Protein AF-A0A0Q5XF12-F1 (afdb_monomer_lite)

pLDDT: mean 83.26, std 16.26, range [34.75, 95.69]

Foldseek 3Di:
DKDKDAPQDPLDPVHWIKIKDDDVVQQKIWMATPSVLWIWIDRHAFDPPDDPVSRVVVVVVCVVVVVTHTDPVSSCPVVVVVPPDDDD

Secondary structure (DSSP, 8-state):
-EEEEE-S--SSTT--EEEEEEEGGGTEEEEEETTTTEEEEEES---TTS-HHHHHHHHHHHHHTT-SEE-HHHHGGGTTTS------

Structure (mmCIF, N/CA/C/O backbone):
data_AF-A0A0Q5XF12-F1
#
_entry.id   AF-A0A0Q5XF12-F1
#
loop_
_atom_site.group_PDB
_atom_site.id
_atom_site.type_symbol
_atom_site.label_atom_id
_atom_site.label_alt_id
_atom_site.label_comp_id
_atom_site.label_asym_id
_atom_site.label_entity_id
_atom_site.label_seq_id
_atom_site.pdbx_PDB_ins_code
_atom_site.Cartn_x
_atom_site.Cartn_y
_atom_site.Cartn_z
_atom_site.occupancy
_atom_site.B_iso_or_equiv
_atom_site.auth_seq_id
_atom_site.auth_comp_id
_atom_site.auth_asym_id
_atom_site.auth_atom_id
_atom_site.pdbx_PDB_model_num
ATOM 1 N N . MET A 1 1 ? 10.031 -0.046 -2.715 1.00 83.12 1 MET A N 1
ATOM 2 C CA . MET A 1 1 ? 9.694 1.170 -1.931 1.00 83.12 1 MET A CA 1
ATOM 3 C C . MET A 1 1 ? 8.566 0.829 -0.973 1.00 83.12 1 MET A C 1
ATOM 5 O O . MET A 1 1 ? 7.631 0.175 -1.418 1.00 83.12 1 MET A O 1
ATOM 9 N N . LYS A 1 2 ? 8.645 1.249 0.298 1.00 88.38 2 LYS A N 1
ATOM 10 C CA . LYS A 1 2 ? 7.588 1.045 1.302 1.00 88.38 2 LYS A CA 1
ATOM 11 C C . LYS A 1 2 ? 6.992 2.389 1.725 1.00 88.38 2 LYS A C 1
ATOM 13 O O . LYS A 1 2 ? 7.748 3.320 1.986 1.00 88.38 2 LYS A O 1
ATOM 18 N N . LEU A 1 3 ? 5.667 2.484 1.783 1.00 89.69 3 LEU A N 1
ATOM 19 C CA . LEU A 1 3 ? 4.931 3.700 2.144 1.00 89.69 3 LEU A CA 1
ATOM 20 C C . LEU A 1 3 ? 3.701 3.338 2.981 1.00 89.69 3 LEU A C 1
ATOM 22 O O . LEU A 1 3 ? 3.046 2.342 2.696 1.00 89.69 3 LEU A O 1
ATOM 26 N N . SER A 1 4 ? 3.353 4.172 3.958 1.00 92.44 4 SER A N 1
ATOM 27 C CA . SER A 1 4 ? 2.078 4.083 4.676 1.00 92.44 4 SER A CA 1
ATOM 28 C C . SER A 1 4 ? 1.331 5.407 4.572 1.00 92.44 4 SER A C 1
ATOM 30 O O . SER A 1 4 ? 1.945 6.466 4.695 1.00 92.44 4 SER A O 1
ATOM 32 N N . PHE A 1 5 ? 0.017 5.356 4.364 1.00 91.81 5 PHE A N 1
ATOM 33 C CA . PHE A 1 5 ? -0.828 6.548 4.298 1.00 91.81 5 PHE A CA 1
ATOM 34 C C . PHE A 1 5 ? -2.205 6.303 4.916 1.00 91.81 5 PHE A C 1
ATOM 36 O O . PHE A 1 5 ? -2.707 5.178 4.957 1.00 91.81 5 PHE A O 1
ATOM 43 N N . ASN A 1 6 ? -2.815 7.386 5.398 1.00 91.75 6 ASN A N 1
ATOM 44 C CA . ASN A 1 6 ? -4.208 7.399 5.819 1.00 91.75 6 ASN A CA 1
ATOM 45 C C . ASN A 1 6 ? -5.085 7.772 4.619 1.00 91.75 6 ASN A C 1
ATOM 47 O O . ASN A 1 6 ? -4.790 8.748 3.931 1.00 91.75 6 ASN A O 1
ATOM 51 N N . THR A 1 7 ? -6.147 7.016 4.353 1.00 88.62 7 THR A N 1
ATOM 52 C CA . THR A 1 7 ? -7.032 7.283 3.204 1.00 88.62 7 THR A CA 1
ATOM 53 C C . THR A 1 7 ? -8.086 8.356 3.499 1.00 88.62 7 THR A C 1
ATOM 55 O O . THR A 1 7 ? -8.823 8.762 2.603 1.00 88.62 7 THR A O 1
ATOM 58 N N . GLY A 1 8 ? -8.207 8.783 4.761 1.00 86.88 8 GLY A N 1
ATOM 59 C CA . GLY A 1 8 ? -9.259 9.675 5.247 1.00 86.88 8 GLY A CA 1
ATOM 60 C C . GLY A 1 8 ? -10.611 8.985 5.463 1.00 86.88 8 GLY A C 1
ATOM 61 O O . GLY A 1 8 ? -11.536 9.605 5.983 1.00 86.88 8 GLY A O 1
ATOM 62 N N . ARG A 1 9 ? -10.753 7.702 5.100 1.00 87.31 9 ARG A N 1
ATOM 63 C CA . ARG A 1 9 ? -11.986 6.935 5.333 1.00 87.31 9 ARG A CA 1
ATOM 64 C C . ARG A 1 9 ? -12.084 6.486 6.785 1.00 87.31 9 ARG A C 1
ATOM 66 O O . ARG A 1 9 ? -11.096 6.077 7.387 1.00 87.31 9 ARG A O 1
ATOM 73 N N . LEU A 1 10 ? -13.290 6.520 7.342 1.00 87.88 10 LEU A N 1
ATOM 74 C CA . LEU A 1 10 ? -13.534 6.231 8.755 1.00 87.88 10 LEU A CA 1
ATOM 75 C C . LEU A 1 10 ? -13.992 4.779 8.951 1.00 87.88 10 LEU A C 1
ATOM 77 O O . LEU A 1 10 ? -15.185 4.503 9.022 1.00 87.88 10 LEU A O 1
ATOM 81 N N . TYR A 1 11 ? -13.031 3.853 9.037 1.00 80.25 11 TYR A N 1
ATOM 82 C CA . TYR A 1 11 ? -13.277 2.464 9.4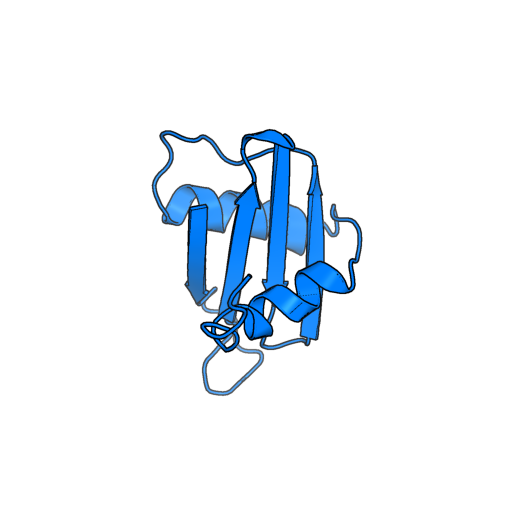73 1.00 80.25 11 TYR A CA 1
ATOM 83 C C . TYR A 1 11 ? -12.839 2.202 10.921 1.00 80.25 11 TYR A C 1
ATOM 85 O O . TYR A 1 11 ? -13.372 1.310 11.573 1.00 80.25 11 TYR A O 1
ATOM 93 N N . THR A 1 12 ? -11.888 2.984 11.438 1.00 81.31 12 THR A N 1
ATOM 94 C CA . THR A 1 12 ? -11.461 2.973 12.847 1.00 81.31 12 THR A CA 1
ATOM 95 C C . THR A 1 12 ? -11.412 4.404 13.383 1.00 81.31 12 THR A C 1
ATOM 97 O O . THR A 1 12 ? -11.530 5.359 12.612 1.00 81.31 12 THR A O 1
ATOM 100 N N . THR A 1 13 ? -11.177 4.571 14.687 1.00 80.88 13 THR A N 1
ATOM 101 C CA . THR A 1 13 ? -10.956 5.890 15.313 1.00 80.88 13 THR A CA 1
ATOM 102 C C . THR A 1 13 ? -9.737 6.627 14.754 1.00 80.88 13 THR A C 1
ATOM 104 O O . THR A 1 13 ? -9.681 7.849 14.826 1.00 80.88 13 THR A O 1
ATOM 107 N N . LEU A 1 14 ? -8.785 5.899 14.164 1.00 78.56 14 LEU A N 1
ATOM 108 C CA . LEU A 1 14 ? -7.591 6.445 13.517 1.00 78.56 14 LEU A CA 1
ATOM 109 C C . LEU A 1 14 ? -7.768 6.612 11.999 1.00 78.56 14 LEU A C 1
ATOM 111 O O . LEU A 1 14 ? -6.822 6.979 11.307 1.00 78.56 14 LEU A O 1
ATOM 115 N N . GLY A 1 15 ? -8.961 6.348 11.462 1.00 88.88 15 GLY A N 1
ATOM 116 C CA . GLY A 1 15 ? -9.207 6.274 10.024 1.00 88.88 15 GLY A CA 1
ATOM 117 C C . GLY A 1 15 ? -8.723 4.957 9.412 1.00 88.88 15 GLY A C 1
ATOM 118 O O . GLY A 1 15 ? -8.475 3.975 10.117 1.00 88.88 15 GLY A O 1
ATOM 119 N N . GLN A 1 16 ? -8.647 4.924 8.086 1.00 90.44 16 GLN A N 1
ATOM 120 C CA . GLN A 1 16 ? -8.154 3.783 7.327 1.00 90.44 16 GLN A CA 1
ATOM 121 C C . GLN A 1 16 ? -6.674 3.972 7.025 1.00 90.44 16 GLN A C 1
ATOM 123 O O . GLN A 1 16 ? -6.308 4.925 6.336 1.00 90.44 16 GLN A O 1
ATOM 128 N N . VAL A 1 17 ? -5.833 3.056 7.497 1.00 91.88 17 VAL A N 1
ATOM 129 C CA . VAL A 1 17 ? -4.388 3.096 7.247 1.00 91.88 17 VAL A CA 1
ATOM 130 C C . VAL A 1 17 ? -4.002 1.961 6.314 1.00 91.88 17 VAL A C 1
ATOM 132 O O . VAL A 1 17 ? -4.279 0.796 6.601 1.00 91.88 17 VAL A O 1
ATOM 135 N N . ILE A 1 18 ? -3.332 2.307 5.216 1.00 93.06 18 ILE A N 1
ATOM 136 C CA . ILE A 1 18 ? -2.826 1.344 4.241 1.00 93.06 18 ILE A CA 1
ATOM 137 C C . ILE A 1 18 ? -1.306 1.433 4.173 1.00 93.06 18 ILE A C 1
ATOM 139 O O . ILE A 1 18 ? -0.746 2.521 4.036 1.00 93.06 18 ILE A O 1
ATOM 143 N N . THR A 1 19 ? -0.647 0.279 4.242 1.00 93.81 19 THR A N 1
ATOM 144 C CA . THR A 1 19 ? 0.782 0.124 3.945 1.00 93.81 19 THR A CA 1
ATOM 145 C C . THR A 1 19 ? 0.946 -0.510 2.579 1.00 93.81 19 THR A C 1
ATOM 147 O O . THR A 1 19 ? 0.261 -1.471 2.255 1.00 93.81 19 THR A O 1
ATOM 150 N N . VAL A 1 20 ? 1.880 0.007 1.795 1.00 92.81 20 VAL A N 1
ATOM 151 C CA . VAL A 1 20 ? 2.183 -0.425 0.435 1.00 92.81 20 VAL A CA 1
ATOM 152 C C . VAL A 1 20 ? 3.656 -0.789 0.342 1.00 92.81 20 VAL A C 1
ATOM 154 O O . VAL A 1 20 ? 4.511 -0.062 0.855 1.00 92.81 20 VAL A O 1
ATOM 157 N N . LEU A 1 21 ? 3.956 -1.888 -0.343 1.00 92.25 21 LEU A N 1
ATOM 158 C CA . LEU A 1 21 ? 5.301 -2.269 -0.755 1.00 92.25 21 LEU A CA 1
ATOM 159 C C . LEU A 1 21 ? 5.317 -2.509 -2.262 1.00 92.25 21 LEU A C 1
ATOM 161 O O . LEU A 1 21 ? 4.736 -3.467 -2.764 1.00 92.25 21 LEU A O 1
ATOM 165 N N . THR A 1 22 ? 6.025 -1.647 -2.981 1.00 90.50 22 THR A N 1
ATOM 166 C CA . THR A 1 22 ? 6.320 -1.848 -4.402 1.00 90.50 22 THR A CA 1
ATOM 167 C C . THR A 1 22 ? 7.617 -2.634 -4.538 1.00 90.50 22 THR A C 1
ATOM 169 O O . THR A 1 22 ? 8.634 -2.231 -3.950 1.00 90.50 22 THR A O 1
ATOM 172 N N . LEU A 1 23 ? 7.581 -3.709 -5.329 1.00 89.12 23 LEU A N 1
ATOM 173 C CA . LEU A 1 23 ? 8.691 -4.606 -5.646 1.00 89.12 23 LEU A CA 1
ATOM 174 C C . LEU A 1 23 ? 9.067 -4.447 -7.131 1.00 89.12 23 LEU A C 1
ATOM 176 O O . LEU A 1 23 ? 8.494 -5.123 -7.985 1.00 89.12 23 LEU A O 1
ATOM 180 N N . PRO A 1 24 ? 10.043 -3.571 -7.460 1.00 85.94 24 PRO A N 1
ATOM 181 C CA . PRO A 1 24 ? 10.357 -3.229 -8.845 1.00 85.94 24 PRO A CA 1
ATOM 182 C C . PRO A 1 24 ? 10.780 -4.387 -9.733 1.00 85.94 24 PRO A C 1
ATOM 184 O O . PRO A 1 24 ? 10.402 -4.453 -10.895 1.00 85.94 24 PRO A O 1
ATOM 187 N N . LYS A 1 25 ? 11.553 -5.317 -9.171 1.00 87.00 25 LYS A N 1
ATOM 188 C CA . LYS A 1 25 ? 12.090 -6.463 -9.911 1.00 87.00 25 LYS A CA 1
ATOM 189 C C . LYS A 1 25 ? 11.021 -7.476 -10.311 1.00 87.00 25 LYS A C 1
ATOM 191 O O . LYS A 1 25 ? 11.237 -8.240 -11.239 1.00 87.00 25 LYS A O 1
ATOM 196 N N . GLU A 1 26 ? 9.914 -7.497 -9.582 1.00 86.62 26 GLU A N 1
ATOM 197 C CA . GLU A 1 26 ? 8.833 -8.469 -9.741 1.00 86.62 26 GLU A CA 1
ATOM 198 C C . GLU A 1 26 ? 7.595 -7.825 -10.384 1.00 86.62 26 GLU A C 1
ATOM 200 O O . GLU A 1 26 ? 6.559 -8.470 -10.502 1.00 86.62 26 GLU A O 1
ATOM 205 N N . GLU A 1 27 ? 7.706 -6.548 -10.781 1.00 91.12 27 GLU A N 1
ATOM 206 C CA . GLU A 1 27 ? 6.635 -5.737 -11.366 1.00 91.12 27 GLU A CA 1
ATOM 207 C C . GLU A 1 27 ? 5.312 -5.859 -10.601 1.00 91.12 27 GLU A C 1
ATOM 209 O O . GLU A 1 27 ? 4.241 -6.036 -11.184 1.00 91.12 27 GLU A O 1
ATOM 214 N N . MET A 1 28 ? 5.385 -5.783 -9.272 1.00 91.56 28 MET A N 1
ATOM 215 C CA . MET A 1 28 ? 4.209 -5.912 -8.421 1.00 91.56 28 MET A CA 1
ATOM 216 C C . MET A 1 28 ? 4.187 -4.910 -7.276 1.00 91.56 28 MET A C 1
ATOM 218 O O . MET A 1 28 ? 5.216 -4.444 -6.772 1.00 91.56 28 MET A O 1
ATOM 222 N N . THR A 1 29 ? 2.973 -4.636 -6.816 1.00 93.00 29 THR A N 1
ATOM 223 C CA . THR A 1 29 ? 2.714 -3.830 -5.633 1.00 93.00 29 THR A CA 1
ATOM 224 C C . THR A 1 29 ? 1.817 -4.596 -4.684 1.00 93.00 29 THR A C 1
ATOM 226 O O . THR A 1 29 ? 0.699 -4.975 -5.020 1.00 93.00 29 THR A O 1
ATOM 229 N N . MET A 1 30 ? 2.303 -4.789 -3.468 1.00 94.62 30 MET A N 1
ATOM 230 C CA . MET A 1 30 ? 1.543 -5.375 -2.379 1.00 94.62 30 MET A CA 1
ATOM 231 C C . MET A 1 30 ? 0.983 -4.267 -1.486 1.00 94.62 30 MET A C 1
ATOM 233 O O . MET A 1 30 ? 1.633 -3.234 -1.297 1.00 94.62 30 MET A O 1
ATOM 237 N N . PHE A 1 31 ? -0.191 -4.478 -0.898 1.00 94.62 31 PHE A N 1
ATOM 238 C CA . PHE A 1 31 ? -0.755 -3.570 0.095 1.00 94.62 31 PHE A CA 1
ATOM 239 C C . PHE A 1 31 ? -1.407 -4.318 1.261 1.00 94.62 31 PHE A C 1
ATOM 241 O O . PHE A 1 31 ? -1.864 -5.450 1.113 1.00 94.62 31 PHE A O 1
ATO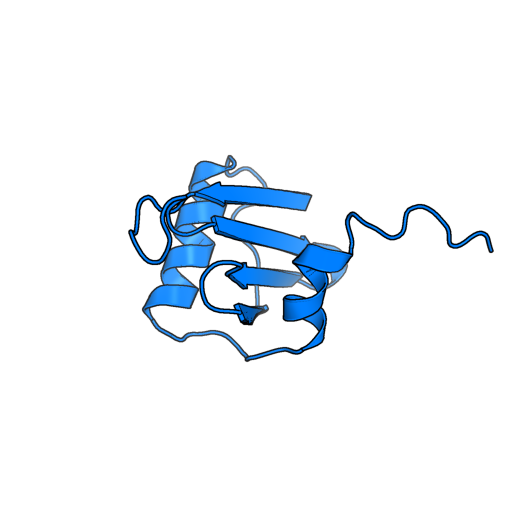M 248 N N . MET A 1 32 ? -1.491 -3.643 2.405 1.00 94.75 32 MET A N 1
ATOM 249 C CA . MET A 1 32 ? -2.217 -4.075 3.595 1.00 94.75 32 MET A CA 1
ATOM 250 C C . MET A 1 32 ? -3.074 -2.934 4.127 1.00 94.75 32 MET A C 1
ATOM 252 O O . MET A 1 32 ? -2.547 -1.897 4.527 1.00 94.75 32 MET A O 1
ATOM 256 N N . ASP A 1 33 ? -4.383 -3.145 4.167 1.00 92.75 33 ASP A N 1
ATOM 257 C CA . ASP A 1 33 ? -5.338 -2.329 4.906 1.00 92.75 33 ASP A CA 1
ATOM 258 C C . ASP A 1 33 ? -5.411 -2.821 6.355 1.00 92.75 33 ASP A C 1
ATOM 260 O O . ASP A 1 33 ? -6.079 -3.811 6.670 1.00 92.75 33 ASP A O 1
ATOM 264 N N . HIS A 1 34 ? -4.731 -2.098 7.246 1.00 89.31 34 HIS A N 1
ATOM 265 C CA . HIS A 1 34 ? -4.666 -2.407 8.678 1.00 89.31 34 HIS A CA 1
ATOM 266 C C . HIS A 1 34 ? -6.013 -2.275 9.376 1.00 89.31 34 HIS A C 1
ATOM 268 O O . HIS A 1 34 ? -6.247 -2.891 10.410 1.00 89.31 34 HIS A O 1
ATOM 274 N N . SER A 1 35 ? -6.903 -1.463 8.820 1.00 88.44 35 SER A N 1
ATOM 275 C CA . SER A 1 35 ? -8.188 -1.143 9.428 1.00 88.44 35 SER A CA 1
ATOM 276 C C . SER A 1 35 ? -9.234 -2.214 9.164 1.00 88.44 35 SER A C 1
ATOM 278 O O . SER A 1 35 ? -10.196 -2.328 9.919 1.00 88.44 35 SER A O 1
ATOM 280 N N . ARG A 1 36 ? -9.051 -3.000 8.099 1.00 88.69 36 ARG A N 1
ATOM 281 C CA . ARG A 1 36 ? -9.970 -4.079 7.713 1.00 88.69 36 ARG A CA 1
ATOM 282 C C . ARG A 1 36 ? -9.321 -5.459 7.677 1.00 88.69 36 ARG A C 1
ATOM 284 O O . ARG A 1 36 ? -10.029 -6.437 7.468 1.00 88.69 36 ARG A O 1
ATOM 291 N N . GLY A 1 37 ? -8.006 -5.546 7.876 1.00 88.69 37 GLY A N 1
ATOM 292 C CA . GLY A 1 37 ? -7.263 -6.802 7.792 1.00 88.69 37 GLY A CA 1
ATOM 293 C C . GLY A 1 37 ? -7.203 -7.365 6.370 1.00 88.69 37 GLY A C 1
ATOM 294 O O . GLY A 1 37 ? -7.246 -8.578 6.197 1.00 88.69 37 GLY A O 1
ATOM 295 N N . ILE A 1 38 ? -7.166 -6.499 5.352 1.00 90.50 38 ILE A N 1
ATOM 296 C CA . ILE A 1 38 ? -7.198 -6.906 3.940 1.00 90.50 38 ILE A CA 1
ATOM 297 C C . ILE A 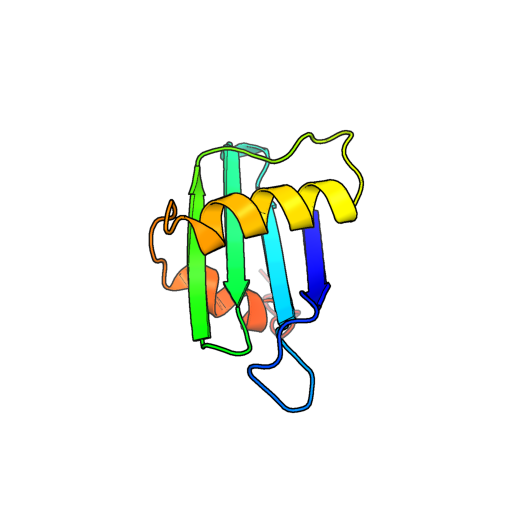1 38 ? -5.810 -6.725 3.333 1.00 90.50 38 ILE A C 1
ATOM 299 O O . ILE A 1 38 ? -5.340 -5.597 3.192 1.00 90.50 38 ILE A O 1
ATOM 303 N N . GLY A 1 39 ? -5.189 -7.832 2.932 1.00 92.50 39 GLY A N 1
ATOM 304 C CA . GLY A 1 39 ? -3.942 -7.851 2.171 1.00 92.50 39 GLY A CA 1
ATOM 305 C C . GLY A 1 39 ? -4.194 -8.205 0.710 1.00 92.50 39 GLY A C 1
ATOM 306 O O . GLY A 1 39 ? -4.989 -9.103 0.414 1.00 92.50 39 GLY A O 1
ATOM 307 N N . GLY A 1 40 ? -3.523 -7.510 -0.205 1.00 93.75 40 GLY A N 1
ATOM 308 C CA . GLY A 1 40 ? -3.652 -7.793 -1.627 1.00 93.75 40 GLY A CA 1
ATOM 309 C C . GLY A 1 40 ? -2.409 -7.489 -2.452 1.00 93.75 40 GLY A C 1
ATOM 310 O O . GLY A 1 40 ? -1.557 -6.688 -2.068 1.00 93.75 40 GLY A O 1
ATOM 311 N N . ILE A 1 41 ? -2.342 -8.131 -3.616 1.00 94.44 41 ILE A N 1
ATOM 312 C CA . ILE A 1 41 ? -1.316 -7.944 -4.640 1.00 94.44 41 ILE A CA 1
ATOM 313 C C . ILE A 1 41 ? -1.961 -7.350 -5.888 1.00 94.44 41 ILE A C 1
ATOM 315 O O . ILE A 1 41 ? -2.960 -7.857 -6.409 1.00 94.44 41 ILE A O 1
ATOM 319 N N . ILE A 1 42 ? -1.346 -6.290 -6.395 1.00 95.19 42 ILE A N 1
ATOM 320 C CA . ILE A 1 42 ? -1.652 -5.662 -7.672 1.00 95.19 42 ILE A CA 1
ATOM 321 C C . ILE A 1 42 ? -0.509 -6.000 -8.631 1.00 95.19 42 ILE A C 1
ATOM 323 O O . ILE A 1 42 ? 0.662 -5.781 -8.317 1.00 95.19 42 ILE A O 1
ATOM 327 N N . LYS A 1 43 ? -0.851 -6.547 -9.803 1.00 93.19 43 LYS A N 1
ATOM 328 C CA . LYS A 1 43 ? 0.114 -6.761 -10.888 1.00 93.19 43 LYS A CA 1
ATOM 329 C C . LYS A 1 43 ? 0.411 -5.425 -11.563 1.00 93.19 43 LYS A C 1
ATOM 331 O O . LYS A 1 43 ? -0.518 -4.733 -11.980 1.00 93.19 43 LYS A O 1
ATOM 336 N N . GLY A 1 44 ? 1.685 -5.096 -11.698 1.00 91.44 44 GLY A N 1
ATOM 337 C CA . GLY A 1 44 ? 2.165 -3.803 -12.163 1.00 91.44 44 GLY A CA 1
ATOM 338 C C . GLY A 1 44 ? 2.618 -2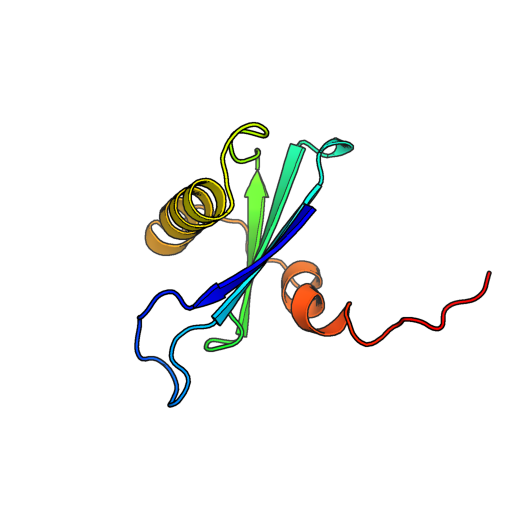.908 -11.016 1.00 91.44 44 GLY A C 1
ATOM 339 O O . GLY A 1 44 ? 2.617 -3.291 -9.845 1.00 91.44 44 GLY A O 1
ATOM 340 N N . MET A 1 45 ? 3.024 -1.697 -11.381 1.00 89.12 45 MET A N 1
ATOM 341 C CA . MET A 1 45 ? 3.584 -0.725 -10.454 1.00 89.12 45 MET A CA 1
ATOM 342 C C . MET A 1 45 ? 3.035 0.673 -10.722 1.00 89.12 45 MET A C 1
ATOM 344 O O . MET A 1 45 ? 2.726 0.993 -11.874 1.00 89.12 45 MET A O 1
ATOM 348 N N . PRO A 1 46 ? 2.937 1.516 -9.681 1.00 89.06 46 PRO A N 1
ATOM 349 C CA . PRO A 1 46 ? 2.754 2.947 -9.872 1.00 89.06 46 PRO A CA 1
ATOM 350 C C . PRO A 1 46 ? 3.963 3.540 -10.609 1.00 89.06 46 PRO A C 1
ATOM 352 O O . PRO A 1 46 ? 5.051 2.959 -10.586 1.00 89.06 46 PRO A O 1
ATOM 355 N N . ASP A 1 47 ? 3.773 4.705 -11.229 1.00 86.50 47 ASP A N 1
ATOM 356 C CA . ASP A 1 47 ? 4.857 5.458 -11.864 1.00 86.50 47 ASP A CA 1
ATOM 357 C C . ASP A 1 47 ? 6.025 5.645 -10.868 1.00 86.50 47 ASP A C 1
ATOM 359 O O . ASP A 1 47 ? 5.790 6.172 -9.772 1.00 86.50 47 ASP A O 1
ATOM 363 N N . PRO A 1 48 ? 7.254 5.188 -11.190 1.00 75.81 48 PRO A N 1
ATOM 364 C CA . PRO A 1 48 ? 8.401 5.300 -10.291 1.00 75.81 48 PRO A CA 1
ATOM 365 C C . PRO A 1 48 ? 8.822 6.750 -10.029 1.00 75.81 48 PRO A C 1
ATOM 367 O O . PRO A 1 48 ? 9.400 7.019 -8.976 1.00 75.81 48 PRO A O 1
ATOM 370 N N . ASP A 1 49 ? 8.507 7.669 -10.946 1.00 81.88 49 ASP A N 1
ATOM 371 C CA . ASP A 1 49 ? 8.755 9.105 -10.791 1.00 81.88 49 ASP A CA 1
ATOM 372 C C . ASP A 1 49 ? 7.586 9.806 -10.067 1.00 81.88 49 ASP A C 1
ATOM 374 O O . ASP A 1 49 ? 7.664 10.979 -9.686 1.00 81.88 49 ASP A O 1
ATOM 378 N N . GLY A 1 50 ? 6.493 9.075 -9.827 1.00 79.25 50 GLY A N 1
ATOM 379 C CA . GLY A 1 50 ? 5.350 9.521 -9.048 1.00 79.25 50 GLY A CA 1
ATOM 380 C C . GLY A 1 50 ? 5.668 9.611 -7.554 1.00 79.25 50 GLY A C 1
ATOM 381 O O . GLY A 1 50 ? 6.142 8.666 -6.927 1.00 79.25 50 GLY A O 1
ATOM 382 N N . GLY A 1 51 ? 5.341 10.748 -6.937 1.00 86.81 51 GLY A N 1
ATOM 383 C CA . GLY A 1 51 ? 5.468 10.918 -5.487 1.00 86.81 51 GLY A CA 1
ATOM 384 C C . GLY A 1 51 ? 4.515 10.023 -4.667 1.00 86.81 51 GLY A C 1
ATOM 385 O O . GLY A 1 51 ? 3.636 9.354 -5.218 1.00 86.81 51 GLY A O 1
ATOM 386 N N . PRO A 1 52 ? 4.606 10.055 -3.323 1.00 87.25 52 PRO A N 1
ATOM 387 C CA . PRO A 1 52 ? 3.783 9.231 -2.428 1.00 87.25 52 PRO A CA 1
ATOM 388 C C . PRO A 1 52 ? 2.269 9.327 -2.673 1.00 87.25 52 PRO A C 1
ATOM 390 O O . PRO A 1 52 ? 1.555 8.329 -2.578 1.00 87.25 52 PRO A O 1
ATOM 393 N N . GLU A 1 53 ? 1.771 10.510 -3.041 1.00 89.81 53 GLU A N 1
ATOM 394 C CA . GLU A 1 53 ? 0.358 10.698 -3.384 1.00 89.81 53 GLU A CA 1
ATOM 395 C C . GLU A 1 53 ? -0.064 9.930 -4.641 1.00 89.81 53 GLU A C 1
ATOM 397 O O . GLU A 1 53 ? -1.190 9.435 -4.707 1.00 89.81 53 GLU A O 1
ATOM 402 N N . HIS A 1 54 ? 0.818 9.827 -5.639 1.00 91.88 54 HIS A N 1
ATOM 403 C CA . HIS A 1 54 ? 0.541 9.081 -6.865 1.00 91.88 54 HIS A CA 1
ATOM 404 C C . HIS A 1 54 ? 0.371 7.592 -6.549 1.00 91.88 54 HIS A C 1
ATOM 406 O O . HIS A 1 54 ? -0.607 6.975 -6.966 1.00 91.88 54 HIS A O 1
ATOM 412 N N . VAL A 1 55 ? 1.272 7.045 -5.729 1.00 91.88 55 VAL A N 1
ATOM 413 C CA . VAL A 1 55 ? 1.219 5.654 -5.255 1.00 91.88 55 VAL A CA 1
ATOM 414 C C . VAL A 1 55 ? -0.077 5.391 -4.495 1.00 91.88 55 VAL A C 1
ATOM 416 O O . VAL A 1 55 ? -0.748 4.393 -4.754 1.00 91.88 55 VAL A O 1
ATOM 419 N N . ALA A 1 56 ? -0.461 6.302 -3.597 1.00 92.31 56 ALA A N 1
ATOM 420 C CA . ALA A 1 56 ? -1.700 6.181 -2.842 1.00 92.31 56 ALA A CA 1
ATOM 421 C C . ALA A 1 56 ? -2.927 6.146 -3.765 1.00 92.31 56 ALA A C 1
ATOM 423 O O . ALA A 1 56 ? -3.747 5.238 -3.655 1.00 92.31 56 ALA A O 1
ATOM 424 N N . ARG A 1 57 ? -3.035 7.081 -4.722 1.00 93.31 57 ARG A N 1
ATOM 425 C CA . ARG A 1 57 ? -4.150 7.110 -5.688 1.00 93.31 57 ARG A CA 1
ATOM 426 C C . ARG A 1 57 ? -4.196 5.853 -6.551 1.00 93.31 57 ARG A C 1
ATOM 428 O O . ARG A 1 57 ? -5.277 5.311 -6.765 1.00 93.31 57 ARG A O 1
ATOM 435 N N . TRP A 1 58 ? -3.040 5.384 -7.016 1.00 94.50 58 TRP A N 1
ATOM 436 C CA . TRP A 1 58 ? -2.935 4.170 -7.818 1.00 94.50 58 TRP A CA 1
ATOM 437 C C . TRP A 1 58 ? -3.434 2.951 -7.031 1.00 94.50 58 TRP A C 1
ATOM 439 O O . TRP A 1 58 ? -4.372 2.294 -7.475 1.00 94.50 58 TRP A O 1
ATOM 449 N N . VAL A 1 59 ? -2.906 2.708 -5.823 1.00 94.62 59 VAL A N 1
ATOM 450 C CA . VAL A 1 59 ? -3.325 1.575 -4.974 1.00 94.62 59 VAL A CA 1
ATOM 451 C C . VAL A 1 59 ? -4.807 1.659 -4.624 1.00 94.62 59 VAL A C 1
ATOM 453 O O . VAL A 1 59 ? -5.520 0.664 -4.752 1.00 94.62 59 VAL A O 1
ATOM 456 N N . MET A 1 60 ? -5.291 2.841 -4.233 1.00 95.06 60 MET A N 1
ATOM 457 C CA . MET A 1 60 ? -6.703 3.032 -3.902 1.00 95.06 60 MET A CA 1
ATOM 458 C C . MET A 1 60 ? -7.620 2.753 -5.092 1.00 95.06 60 MET A C 1
ATOM 460 O O . MET A 1 60 ? -8.670 2.146 -4.905 1.00 95.06 60 MET A O 1
ATOM 464 N N . GLY A 1 61 ? -7.207 3.098 -6.315 1.00 95.56 61 GLY A N 1
ATOM 465 C CA . GLY A 1 61 ? -7.948 2.749 -7.526 1.00 95.56 61 GLY A CA 1
ATOM 466 C C . GLY A 1 61 ? -8.153 1.237 -7.671 1.00 95.56 61 GLY A C 1
ATOM 467 O O . GLY A 1 61 ? -9.267 0.777 -7.900 1.00 95.56 61 GLY A O 1
ATOM 468 N N . PHE A 1 62 ? -7.114 0.425 -7.479 1.00 95.69 62 PHE A N 1
ATOM 469 C CA . PHE A 1 62 ? -7.271 -1.034 -7.534 1.00 95.69 62 PHE A CA 1
ATOM 470 C C . PHE A 1 62 ? -8.073 -1.582 -6.354 1.00 95.69 62 PHE A C 1
ATOM 472 O O . PHE A 1 62 ? -8.920 -2.456 -6.551 1.00 95.69 62 PHE A O 1
ATOM 479 N N . TYR A 1 63 ? -7.832 -1.058 -5.151 1.00 93.69 63 TYR A N 1
ATOM 480 C CA . TYR A 1 63 ? -8.537 -1.455 -3.936 1.00 93.69 63 TYR A CA 1
ATOM 481 C C . TYR A 1 63 ? -10.052 -1.244 -4.064 1.00 93.69 63 TYR A C 1
ATOM 483 O O . TYR A 1 63 ? -10.829 -2.173 -3.844 1.00 93.69 63 TYR A O 1
ATOM 491 N N . ASP A 1 64 ? -10.473 -0.050 -4.485 1.00 94.12 64 ASP A N 1
ATOM 492 C CA . ASP A 1 64 ? -11.885 0.337 -4.586 1.00 94.12 64 ASP A CA 1
ATOM 493 C C . ASP A 1 64 ? -12.639 -0.445 -5.655 1.00 94.12 64 ASP A C 1
ATOM 495 O O . ASP A 1 64 ? -13.814 -0.769 -5.493 1.00 94.12 64 ASP A O 1
ATOM 499 N N . HIS A 1 65 ? -11.952 -0.776 -6.746 1.00 95.06 65 HIS A N 1
ATOM 500 C CA . HIS A 1 65 ? -12.513 -1.566 -7.833 1.00 95.06 65 HIS A CA 1
ATOM 501 C C . HIS A 1 65 ? -12.389 -3.082 -7.612 1.00 95.06 65 HIS A C 1
ATOM 503 O O . HIS A 1 65 ? -12.801 -3.844 -8.487 1.00 95.06 65 HIS A O 1
ATOM 509 N N . GLY A 1 66 ? -11.812 -3.536 -6.491 1.00 92.69 66 GLY A N 1
ATOM 510 C CA . GLY A 1 66 ? -11.592 -4.961 -6.218 1.00 92.69 66 GLY A CA 1
ATOM 511 C C . GLY A 1 66 ? -10.651 -5.641 -7.220 1.00 92.69 66 GLY A C 1
ATOM 512 O O . GLY A 1 66 ? -10.744 -6.845 -7.438 1.00 92.69 66 GLY A O 1
ATOM 513 N N . LYS A 1 67 ? -9.763 -4.881 -7.873 1.00 94.31 67 LYS A N 1
ATOM 514 C CA . LYS A 1 67 ? -8.872 -5.359 -8.944 1.00 94.31 67 LYS A CA 1
ATOM 515 C C . LYS A 1 67 ? -7.523 -5.848 -8.404 1.00 94.31 67 LYS A C 1
ATOM 517 O O . LYS A 1 67 ? -6.471 -5.500 -8.928 1.00 94.31 67 LYS A O 1
ATOM 522 N N . TYR A 1 68 ? -7.536 -6.650 -7.351 1.00 94.38 68 TYR A N 1
ATOM 523 C CA . TYR A 1 68 ? -6.329 -7.204 -6.737 1.00 94.38 68 TYR A CA 1
ATOM 524 C C . TYR A 1 68 ? -6.529 -8.683 -6.411 1.00 94.38 68 TYR A C 1
ATOM 526 O O . TYR A 1 68 ? -7.657 -9.146 -6.248 1.00 94.38 68 TYR A O 1
ATOM 534 N N . ALA A 1 69 ? -5.432 -9.429 -6.318 1.00 93.50 69 ALA A N 1
ATOM 535 C CA . ALA A 1 69 ? -5.459 -10.779 -5.770 1.00 93.50 69 ALA A CA 1
ATOM 536 C C . ALA A 1 69 ? -5.336 -10.689 -4.247 1.00 93.50 69 ALA A C 1
ATOM 538 O O . ALA A 1 69 ? -4.443 -10.003 -3.755 1.00 93.50 69 ALA A O 1
ATOM 539 N N . ALA A 1 70 ? -6.226 -11.346 -3.503 1.00 89.50 70 ALA A N 1
ATOM 540 C CA . ALA A 1 70 ? -6.068 -11.471 -2.058 1.00 89.50 70 ALA A CA 1
ATOM 541 C C . ALA A 1 70 ? -4.825 -12.313 -1.757 1.00 89.50 70 ALA A C 1
ATOM 543 O O . ALA A 1 70 ? -4.617 -13.346 -2.394 1.00 89.50 70 ALA A O 1
ATOM 544 N N . ASP A 1 71 ? -4.015 -11.871 -0.800 1.00 87.50 71 ASP A N 1
ATOM 545 C CA . ASP A 1 71 ? -2.744 -12.522 -0.506 1.00 87.50 71 ASP A CA 1
ATOM 546 C C . ASP A 1 71 ? -2.397 -12.442 0.983 1.00 87.50 71 ASP A C 1
ATOM 548 O O . ASP A 1 71 ? -2.526 -11.392 1.621 1.00 87.50 71 ASP A O 1
ATOM 552 N N . GLN A 1 72 ? -1.978 -13.578 1.542 1.00 77.94 72 GLN A N 1
ATOM 553 C CA . GLN A 1 72 ? -1.701 -13.721 2.968 1.00 77.94 72 GLN A CA 1
ATOM 554 C C . GLN A 1 72 ? -0.354 -13.104 3.368 1.00 77.94 72 GLN A C 1
ATOM 556 O O . GLN A 1 72 ? -0.228 -12.604 4.488 1.00 77.94 72 GLN A O 1
ATOM 561 N N . ASP A 1 73 ? 0.627 -13.083 2.467 1.00 77.88 73 ASP A N 1
ATOM 562 C CA . ASP A 1 73 ? 1.926 -12.452 2.703 1.00 77.88 73 ASP A CA 1
ATOM 563 C C . ASP A 1 73 ? 1.809 -10.931 2.640 1.00 77.88 73 ASP A C 1
ATOM 565 O O . ASP A 1 73 ? 2.414 -10.223 3.450 1.00 77.88 73 ASP A O 1
ATOM 569 N N . ALA A 1 74 ? 0.922 -10.417 1.787 1.00 78.38 74 ALA A N 1
ATOM 570 C CA . ALA A 1 74 ? 0.536 -9.016 1.814 1.00 78.38 74 ALA A CA 1
ATOM 571 C C . ALA A 1 74 ? -0.085 -8.627 3.168 1.00 78.38 74 ALA A C 1
ATOM 573 O O . ALA A 1 74 ? 0.211 -7.550 3.678 1.00 78.38 74 ALA A O 1
ATOM 574 N N . MET A 1 75 ? -0.844 -9.508 3.837 1.00 75.06 75 MET A N 1
ATOM 575 C CA . MET A 1 75 ? -1.323 -9.233 5.206 1.00 75.06 75 MET A CA 1
ATOM 576 C C . MET A 1 75 ? -0.180 -9.133 6.229 1.00 75.06 75 MET A C 1
ATOM 578 O O . MET A 1 75 ? -0.289 -8.417 7.227 1.00 75.06 75 MET A O 1
ATOM 582 N N . ASN A 1 76 ? 0.945 -9.800 5.963 1.00 76.69 76 ASN A N 1
ATOM 583 C CA . ASN A 1 76 ? 2.142 -9.760 6.799 1.00 76.69 76 ASN A CA 1
ATOM 584 C C . ASN A 1 76 ? 3.026 -8.524 6.542 1.00 76.69 76 ASN A C 1
ATOM 586 O O . ASN A 1 76 ? 3.986 -8.308 7.285 1.00 76.69 76 ASN A O 1
ATOM 590 N N . LEU A 1 77 ? 2.696 -7.647 5.583 1.00 71.50 77 LEU A N 1
ATOM 591 C CA . LEU A 1 77 ? 3.407 -6.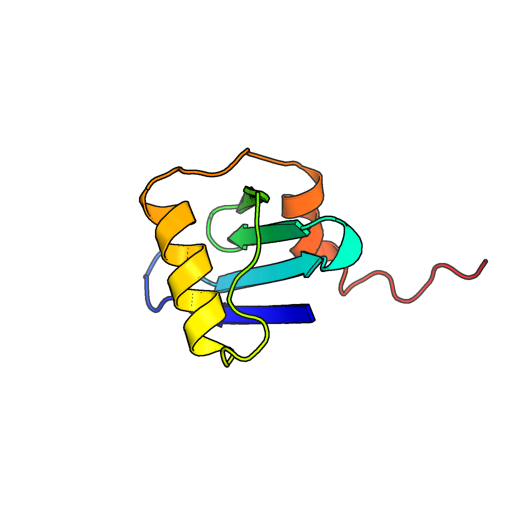371 5.376 1.00 71.50 77 LEU A CA 1
ATOM 592 C C . LEU A 1 77 ? 3.411 -5.469 6.599 1.00 71.50 77 LEU A C 1
ATOM 594 O O . LEU A 1 77 ? 4.413 -4.803 6.872 1.00 71.50 77 LEU A O 1
ATOM 598 N N . GLY A 1 78 ? 2.310 -5.476 7.350 1.00 55.72 78 GLY A N 1
ATOM 599 C CA . GLY A 1 78 ? 2.226 -4.778 8.628 1.00 55.72 78 GLY A CA 1
ATOM 600 C C . GLY A 1 78 ? 3.151 -5.363 9.699 1.00 55.72 78 GLY A C 1
ATOM 601 O O . GLY A 1 78 ? 3.537 -4.663 10.628 1.00 55.72 78 GLY A O 1
ATOM 602 N N . ARG A 1 79 ? 3.549 -6.630 9.547 1.00 55.69 79 ARG A N 1
ATOM 603 C CA . ARG A 1 79 ? 4.422 -7.367 10.468 1.00 55.69 79 ARG A CA 1
ATOM 604 C C . ARG A 1 79 ? 5.904 -7.293 10.077 1.00 55.69 79 ARG A C 1
ATOM 606 O O . ARG A 1 79 ? 6.771 -7.527 10.917 1.00 55.69 79 ARG A O 1
ATOM 613 N N . LEU A 1 80 ? 6.209 -6.926 8.830 1.00 49.12 80 LEU A N 1
ATOM 614 C CA . LEU A 1 80 ? 7.579 -6.792 8.319 1.00 49.12 80 LEU A CA 1
ATOM 615 C C . LEU A 1 80 ? 8.375 -5.633 8.953 1.00 49.12 80 LEU A C 1
ATOM 617 O O . LEU A 1 80 ? 9.594 -5.625 8.833 1.00 49.12 80 LEU A O 1
ATOM 621 N N . ASP A 1 81 ? 7.745 -4.703 9.685 1.00 47.03 81 ASP A N 1
ATOM 622 C CA . ASP A 1 81 ? 8.486 -3.723 10.509 1.00 47.03 81 ASP A CA 1
ATOM 623 C C . ASP A 1 81 ? 8.975 -4.297 11.853 1.00 47.03 81 ASP A C 1
ATOM 625 O O . ASP A 1 81 ? 9.798 -3.673 12.520 1.00 47.03 81 ASP A O 1
ATOM 629 N N . THR A 1 82 ? 8.525 -5.492 12.260 1.00 40.94 82 THR A N 1
ATOM 630 C CA . THR A 1 82 ? 8.878 -6.095 13.562 1.00 40.94 82 THR A CA 1
ATOM 631 C C . THR A 1 82 ? 9.949 -7.189 13.479 1.00 40.94 82 THR A C 1
ATOM 633 O O . THR A 1 82 ? 10.270 -7.799 14.495 1.00 40.94 82 THR A O 1
ATOM 636 N N . ILE A 1 83 ? 10.542 -7.446 12.306 1.00 41.88 83 ILE A N 1
ATOM 637 C CA . ILE A 1 83 ? 11.626 -8.435 12.159 1.00 41.88 83 ILE A CA 1
ATOM 638 C C . ILE A 1 83 ? 12.885 -7.774 11.582 1.00 41.88 83 ILE A C 1
ATOM 640 O O . ILE A 1 83 ? 13.433 -8.186 10.567 1.00 41.88 83 ILE A O 1
ATOM 644 N N . HIS A 1 84 ? 13.409 -6.771 12.286 1.00 39.56 84 HIS A N 1
ATOM 645 C CA . HI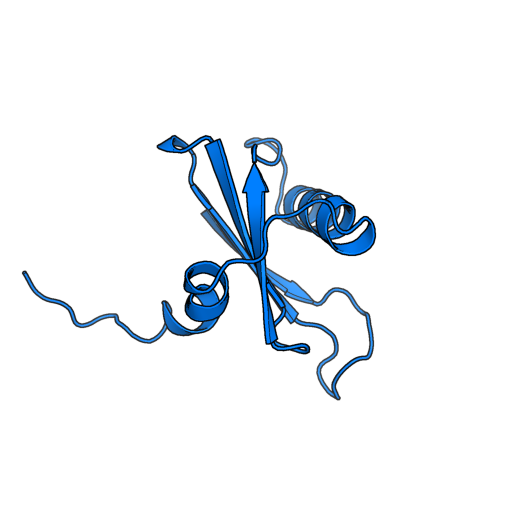S A 1 84 ? 14.855 -6.536 12.304 1.00 39.56 84 HIS A CA 1
ATOM 646 C C . HIS A 1 84 ? 15.484 -7.477 13.341 1.00 39.56 84 HIS A C 1
ATOM 648 O O . HIS A 1 84 ? 15.851 -7.042 14.426 1.00 39.56 84 HIS A O 1
ATOM 654 N N . ASN A 1 85 ? 15.517 -8.783 13.051 1.00 37.16 85 ASN A N 1
ATOM 655 C CA . ASN A 1 85 ? 16.398 -9.753 13.723 1.00 37.16 85 ASN A CA 1
ATOM 656 C C . ASN A 1 85 ? 16.348 -11.138 13.056 1.00 37.16 85 ASN A C 1
ATOM 658 O O . ASN A 1 85 ? 16.103 -12.153 13.701 1.00 37.16 85 ASN A O 1
ATOM 662 N N . VAL A 1 86 ? 16.627 -11.205 11.755 1.00 34.75 86 VAL A N 1
ATOM 663 C CA . VAL A 1 86 ? 17.139 -12.453 11.175 1.00 34.75 86 VAL A CA 1
ATOM 664 C C . VAL A 1 86 ? 18.540 -12.164 10.658 1.00 34.75 86 VAL A C 1
ATOM 666 O O . VAL A 1 86 ? 18.729 -11.658 9.558 1.00 34.75 86 VAL A O 1
ATOM 669 N N . ARG A 1 87 ? 19.522 -12.437 11.525 1.00 35.81 87 ARG A N 1
ATOM 670 C CA . ARG A 1 87 ? 20.890 -12.734 11.104 1.00 35.81 87 ARG A CA 1
ATOM 671 C C . ARG A 1 87 ? 20.838 -14.008 10.263 1.00 35.81 87 ARG A C 1
ATOM 673 O O . ARG A 1 87 ? 20.379 -15.030 10.773 1.00 35.81 87 ARG A O 1
ATOM 680 N N . ILE A 1 88 ? 21.354 -13.944 9.043 1.00 37.34 88 ILE A N 1
ATOM 681 C CA . ILE A 1 88 ? 22.082 -15.055 8.423 1.00 37.34 88 ILE A CA 1
ATOM 682 C C . ILE A 1 88 ? 23.390 -14.461 7.918 1.00 37.34 88 ILE A C 1
ATOM 684 O O . ILE A 1 88 ? 23.314 -13.406 7.249 1.00 37.34 88 ILE A O 1
#

Radius of gyration: 12.86 Å; chains: 1; bounding box: 36×26×28 Å

Sequence (88 aa):
MKLSFNTGRLYTTLGQVITVLTLPKEEMTMFMDHSRGIGGIIKGMPDPDGGPEHVARWVMGFYDHGKYAADQDAMNLGRLDTIHNVRI